Protein AF-A0A5K1JDK5-F1 (afdb_monomer_lite)

Foldseek 3Di:
DVVLVVLVVVLVVLVVQLVVLVVVCVVPVDPVSVVVNVVSVVVSVVSCVVCVVVVVVVVVVVVVVVVVVVVVD

Sequence (73 aa):
MDDFKKVAVELYQLVLEEHAILALDALTGSKDMVKCFADTSIKVNEFLAKHDGDFKNALLEIKANEVLNQEIK

pLDDT: mean 87.29, std 8.4, range [52.09, 96.19]

Structure (mmCIF, N/CA/C/O backbone):
data_AF-A0A5K1JDK5-F1
#
_entry.id   AF-A0A5K1JDK5-F1
#
loop_
_atom_site.group_PDB
_atom_site.id
_atom_site.type_symbol
_atom_site.label_atom_id
_atom_site.label_alt_id
_atom_site.label_comp_id
_atom_site.label_asym_id
_atom_site.label_entity_id
_atom_site.label_seq_id
_atom_site.pdbx_PDB_ins_code
_atom_site.Cartn_x
_atom_site.Cartn_y
_atom_site.Cartn_z
_atom_site.occupancy
_atom_site.B_iso_or_equiv
_atom_site.auth_seq_id
_atom_site.auth_comp_id
_atom_site.auth_asym_id
_atom_site.auth_atom_id
_atom_site.pdbx_PDB_model_num
ATOM 1 N N . MET A 1 1 ? -14.515 4.922 9.688 1.00 62.47 1 MET A N 1
ATOM 2 C CA . MET A 1 1 ? -14.515 3.779 8.743 1.00 62.47 1 MET A CA 1
ATOM 3 C C . MET A 1 1 ? -14.441 4.216 7.275 1.00 62.47 1 MET A C 1
ATOM 5 O O . MET A 1 1 ? -13.624 3.658 6.556 1.00 62.47 1 MET A O 1
ATOM 9 N N . ASP A 1 2 ? -15.223 5.201 6.814 1.00 74.81 2 ASP A N 1
ATOM 10 C CA . ASP A 1 2 ? -15.175 5.634 5.401 1.00 74.81 2 ASP A CA 1
ATOM 11 C C . ASP A 1 2 ? -13.873 6.342 5.008 1.00 74.81 2 ASP A C 1
ATOM 13 O O . ASP A 1 2 ? -13.373 6.124 3.907 1.00 74.81 2 ASP A O 1
ATOM 17 N N . ASP A 1 3 ? -13.266 7.105 5.917 1.00 81.94 3 ASP A N 1
ATOM 18 C CA . ASP A 1 3 ? -11.980 7.755 5.639 1.00 81.94 3 ASP A CA 1
ATOM 19 C C . ASP A 1 3 ? -10.825 6.747 5.577 1.00 81.94 3 ASP A C 1
ATOM 21 O O . ASP A 1 3 ? -10.003 6.809 4.668 1.00 81.94 3 ASP A O 1
ATOM 25 N N . PHE A 1 4 ? -10.830 5.724 6.440 1.00 85.56 4 PHE A N 1
ATOM 26 C CA . PHE A 1 4 ? -9.862 4.625 6.357 1.00 85.56 4 PHE A CA 1
ATOM 27 C C . PHE A 1 4 ? -10.011 3.812 5.061 1.00 85.56 4 PHE A C 1
ATOM 29 O O . PHE A 1 4 ? -9.015 3.441 4.445 1.00 85.56 4 PHE A O 1
ATOM 36 N N . LYS A 1 5 ? -11.247 3.567 4.598 1.00 87.25 5 LYS A N 1
ATOM 37 C CA . LYS A 1 5 ? -11.485 2.896 3.308 1.00 87.25 5 LYS A CA 1
ATOM 38 C C . LYS A 1 5 ? -10.892 3.686 2.142 1.00 87.25 5 LYS A C 1
ATOM 40 O O . LYS A 1 5 ? -10.327 3.070 1.246 1.00 87.25 5 LYS A O 1
ATOM 45 N N . LYS A 1 6 ? -10.987 5.021 2.151 1.00 91.75 6 LYS A N 1
ATOM 46 C CA . LYS A 1 6 ? -10.352 5.867 1.125 1.00 91.75 6 LYS A CA 1
ATOM 47 C C . LYS A 1 6 ? -8.831 5.728 1.159 1.00 91.75 6 LYS A C 1
ATOM 49 O O . LYS A 1 6 ? -8.247 5.427 0.126 1.00 91.75 6 LYS A O 1
ATOM 54 N N . VAL A 1 7 ? -8.220 5.823 2.345 1.00 90.75 7 VAL A N 1
ATOM 55 C CA . VAL A 1 7 ? -6.770 5.619 2.530 1.00 90.75 7 VAL A CA 1
ATOM 56 C C . VAL A 1 7 ? -6.329 4.242 2.018 1.00 90.75 7 VAL A C 1
ATOM 58 O O . VAL A 1 7 ? -5.331 4.131 1.311 1.00 90.75 7 VAL A O 1
ATOM 61 N N . ALA A 1 8 ? -7.090 3.187 2.314 1.00 90.56 8 ALA A N 1
ATOM 62 C CA . ALA A 1 8 ? -6.793 1.837 1.839 1.00 90.56 8 ALA A CA 1
ATOM 63 C C . ALA A 1 8 ? -6.919 1.697 0.310 1.00 90.56 8 ALA A C 1
ATOM 65 O O . ALA A 1 8 ? -6.096 1.027 -0.312 1.00 90.56 8 ALA A O 1
ATOM 66 N N . VAL A 1 9 ? -7.927 2.328 -0.304 1.00 93.75 9 VAL A N 1
ATOM 67 C CA . VAL A 1 9 ? -8.101 2.338 -1.767 1.00 93.75 9 VAL A CA 1
ATOM 68 C C . VAL A 1 9 ? -6.961 3.091 -2.453 1.00 93.75 9 VAL A C 1
ATOM 70 O O . VAL A 1 9 ? -6.436 2.601 -3.450 1.00 93.75 9 VAL A O 1
ATOM 73 N N . GLU A 1 10 ? -6.543 4.236 -1.912 1.00 94.06 10 GLU A N 1
ATOM 74 C CA . GLU A 1 10 ? -5.410 5.011 -2.434 1.00 94.06 10 GLU A CA 1
ATOM 75 C C . GLU A 1 10 ? -4.096 4.224 -2.338 1.00 94.06 10 GLU A C 1
ATOM 77 O O . GLU A 1 10 ? -3.360 4.132 -3.322 1.00 94.06 10 GLU A O 1
ATOM 82 N N . LEU A 1 11 ? -3.835 3.564 -1.202 1.00 94.06 11 LEU A N 1
ATOM 83 C CA . LEU A 1 11 ? -2.680 2.672 -1.065 1.00 94.06 11 LEU A CA 1
ATOM 84 C C . LEU A 1 11 ? -2.716 1.545 -2.107 1.00 94.06 11 LEU A C 1
ATOM 86 O O . LEU A 1 11 ? -1.700 1.246 -2.732 1.00 94.06 11 LEU A O 1
ATOM 90 N N . TYR A 1 12 ? -3.881 0.925 -2.310 1.00 93.88 12 TYR A N 1
ATOM 91 C CA . TYR A 1 12 ? -4.029 -0.162 -3.276 1.00 93.88 12 TYR A CA 1
ATOM 92 C C . TYR A 1 12 ? -3.720 0.292 -4.709 1.00 93.88 12 TYR A C 1
ATOM 94 O O . TYR A 1 12 ? -3.051 -0.428 -5.447 1.00 93.88 12 TYR A O 1
ATOM 102 N N . GLN A 1 13 ? -4.150 1.497 -5.092 1.00 94.50 13 GLN A N 1
ATOM 103 C CA . GLN A 1 13 ? -3.829 2.076 -6.398 1.00 94.50 13 GLN A CA 1
ATOM 104 C C . GLN A 1 13 ? -2.320 2.280 -6.577 1.00 94.50 13 GLN A C 1
ATOM 106 O O . GLN A 1 13 ? -1.773 1.837 -7.586 1.00 94.50 13 GLN A O 1
ATOM 111 N N . LEU A 1 14 ? -1.636 2.858 -5.583 1.00 93.56 14 LEU A N 1
ATOM 112 C CA . LEU A 1 14 ? -0.184 3.076 -5.638 1.00 93.56 14 LEU A CA 1
ATOM 113 C C . LEU A 1 14 ? 0.595 1.762 -5.790 1.00 93.56 14 LEU A C 1
ATOM 115 O O . LEU A 1 14 ? 1.513 1.667 -6.602 1.00 93.56 14 LEU A O 1
ATOM 119 N N . VAL A 1 15 ? 0.201 0.727 -5.046 1.00 93.12 15 VAL A N 1
ATOM 120 C CA . VAL A 1 15 ? 0.841 -0.594 -5.122 1.00 93.12 15 VAL A CA 1
ATOM 121 C C . VAL A 1 15 ? 0.582 -1.267 -6.475 1.00 93.12 15 VAL A C 1
ATOM 123 O O . VAL A 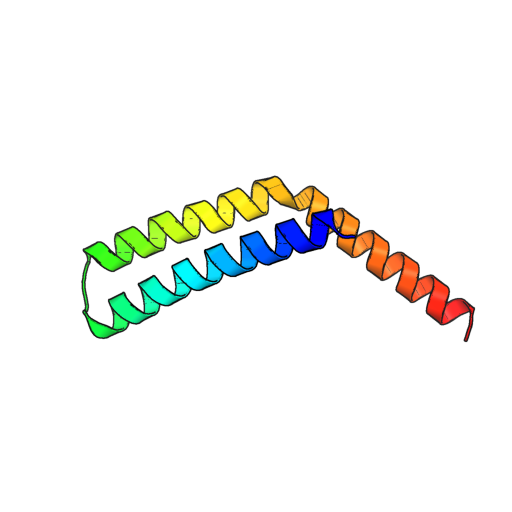1 15 ? 1.471 -1.934 -7.006 1.00 93.12 15 VAL A O 1
ATOM 126 N N . LEU A 1 16 ? -0.606 -1.100 -7.066 1.00 93.38 16 LEU A N 1
ATOM 127 C CA . LEU A 1 16 ? -0.887 -1.615 -8.412 1.00 93.38 16 LEU A CA 1
ATOM 128 C C . LEU A 1 16 ? -0.023 -0.939 -9.480 1.00 93.38 16 LEU A C 1
ATOM 130 O O . LEU A 1 16 ? 0.488 -1.627 -10.364 1.00 93.38 16 LEU A O 1
ATOM 134 N N . GLU A 1 17 ? 0.161 0.380 -9.397 1.00 91.81 17 GLU A N 1
ATOM 135 C CA . GLU A 1 17 ? 1.056 1.117 -10.296 1.00 91.81 17 GLU A CA 1
ATOM 136 C C . GLU A 1 17 ? 2.498 0.611 -10.176 1.00 91.81 17 GLU A C 1
ATOM 138 O O . GLU A 1 17 ? 3.142 0.323 -11.186 1.00 91.81 17 GLU A O 1
ATOM 143 N N . GLU A 1 18 ? 2.977 0.413 -8.947 1.00 92.06 18 GLU A N 1
ATOM 144 C CA . GLU A 1 18 ? 4.302 -0.141 -8.668 1.00 92.06 18 GLU A CA 1
ATOM 145 C C . GLU A 1 18 ? 4.499 -1.525 -9.321 1.00 92.06 18 GLU A C 1
ATOM 147 O O . GLU A 1 18 ? 5.485 -1.762 -10.027 1.00 92.06 18 GLU A O 1
ATOM 152 N N . HIS A 1 19 ? 3.529 -2.432 -9.150 1.00 88.00 19 HIS A N 1
ATOM 153 C CA . HIS A 1 19 ? 3.579 -3.781 -9.725 1.00 88.00 19 HIS A CA 1
ATOM 154 C C . HIS A 1 19 ? 3.492 -3.779 -11.254 1.00 88.00 19 HIS A C 1
ATOM 156 O O . HIS A 1 19 ? 4.142 -4.598 -11.909 1.00 88.00 19 HIS A O 1
ATOM 162 N N . ALA A 1 20 ? 2.709 -2.870 -11.840 1.00 87.94 20 ALA A N 1
ATOM 163 C CA . ALA A 1 20 ? 2.622 -2.731 -13.289 1.00 87.94 20 ALA A CA 1
ATOM 164 C C . ALA A 1 20 ? 3.978 -2.336 -13.896 1.00 87.94 20 ALA A C 1
ATOM 166 O O . ALA A 1 20 ? 4.371 -2.881 -14.930 1.00 87.94 20 ALA A O 1
ATOM 167 N N . ILE A 1 21 ? 4.726 -1.447 -13.234 1.00 87.69 21 ILE A N 1
ATOM 168 C CA . ILE A 1 21 ? 6.065 -1.041 -13.678 1.00 87.69 21 ILE A CA 1
ATOM 169 C C . ILE A 1 21 ? 7.043 -2.221 -13.610 1.00 87.69 21 ILE A C 1
ATOM 171 O O . ILE A 1 21 ? 7.764 -2.460 -14.578 1.00 87.69 21 ILE A O 1
ATOM 175 N N . LEU A 1 22 ? 7.019 -3.003 -12.525 1.00 85.00 22 LEU A N 1
ATOM 176 C CA . LEU A 1 22 ? 7.808 -4.238 -12.398 1.00 85.00 22 LEU A CA 1
ATOM 177 C C . LEU A 1 22 ? 7.513 -5.243 -13.515 1.00 85.00 22 LEU A C 1
ATOM 179 O O . LEU A 1 22 ? 8.432 -5.821 -14.094 1.00 85.00 22 LEU A O 1
ATOM 183 N N . ALA A 1 23 ? 6.233 -5.458 -13.828 1.00 84.06 23 ALA A N 1
ATOM 184 C CA . ALA A 1 23 ? 5.834 -6.376 -14.888 1.00 84.06 23 ALA A CA 1
ATOM 185 C C . ALA A 1 23 ? 6.369 -5.923 -16.255 1.00 84.06 23 ALA A C 1
ATOM 187 O O . ALA A 1 23 ? 6.860 -6.738 -17.034 1.00 84.06 23 ALA A O 1
ATOM 188 N N . LEU A 1 24 ? 6.317 -4.620 -16.539 1.00 83.50 24 LEU A N 1
ATOM 189 C CA . LEU A 1 24 ? 6.872 -4.056 -17.767 1.00 83.50 24 LEU A CA 1
ATOM 190 C C . LEU A 1 24 ? 8.406 -4.120 -17.805 1.00 83.50 24 LEU A C 1
ATOM 192 O O . LEU A 1 24 ? 8.968 -4.400 -18.866 1.00 83.50 24 LEU A O 1
ATOM 196 N N . ASP A 1 25 ? 9.092 -3.902 -16.681 1.00 86.00 25 ASP A N 1
ATOM 197 C CA . ASP A 1 25 ? 10.546 -4.080 -16.587 1.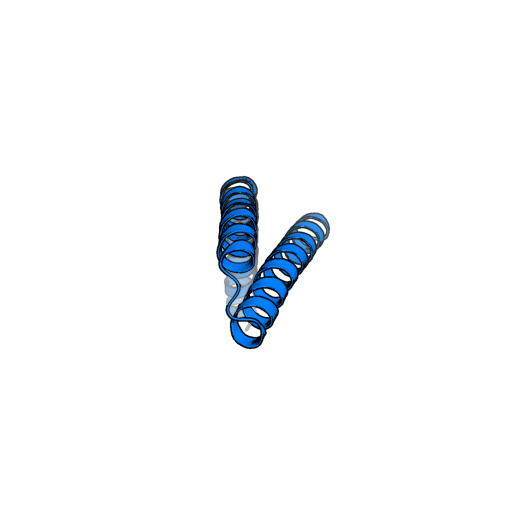00 86.00 25 ASP A CA 1
ATOM 198 C C . ASP A 1 25 ? 10.947 -5.526 -16.899 1.00 86.00 25 ASP A C 1
ATOM 200 O O . ASP A 1 25 ? 11.771 -5.766 -17.779 1.00 86.00 25 ASP A O 1
ATOM 204 N N . ALA A 1 26 ? 10.279 -6.505 -16.280 1.00 79.69 26 ALA A N 1
ATOM 205 C CA . ALA A 1 26 ? 10.528 -7.926 -16.519 1.00 79.69 26 ALA A CA 1
ATOM 206 C C . ALA A 1 26 ? 10.336 -8.340 -17.992 1.00 79.69 26 ALA A C 1
ATOM 208 O O . ALA A 1 26 ? 11.007 -9.256 -18.468 1.00 79.69 26 ALA A O 1
ATOM 209 N N . LEU A 1 27 ? 9.440 -7.666 -18.722 1.00 83.50 27 LEU A N 1
ATOM 210 C CA . LEU A 1 27 ? 9.204 -7.907 -20.148 1.00 83.50 27 LEU A CA 1
ATOM 211 C C . LEU A 1 27 ? 10.223 -7.211 -21.059 1.00 83.50 27 LEU A C 1
ATOM 213 O O . LEU A 1 27 ? 10.501 -7.709 -22.149 1.00 83.50 27 LEU A O 1
ATOM 217 N N . THR A 1 28 ? 10.748 -6.054 -20.653 1.00 85.94 28 THR A N 1
ATOM 218 C CA . THR A 1 28 ? 11.540 -5.173 -21.531 1.00 85.94 28 THR A CA 1
ATOM 219 C C . THR A 1 28 ? 13.033 -5.140 -21.204 1.00 85.94 28 THR A C 1
ATOM 221 O O . THR A 1 28 ? 13.825 -4.748 -22.059 1.00 85.94 28 THR A O 1
ATOM 224 N N . GLY A 1 29 ? 13.438 -5.556 -19.999 1.00 76.56 29 GLY A N 1
ATOM 225 C CA . GLY A 1 29 ? 14.821 -5.495 -19.514 1.00 76.56 29 GLY A CA 1
ATOM 226 C C . GLY A 1 29 ? 15.384 -4.071 -19.431 1.00 76.56 29 GLY A C 1
ATOM 227 O O . GLY A 1 29 ? 16.593 -3.872 -19.586 1.00 76.56 29 GLY A O 1
ATOM 228 N N . SER A 1 30 ? 14.521 -3.066 -19.267 1.00 78.88 30 SER A N 1
ATOM 229 C CA . SER A 1 30 ? 14.886 -1.656 -19.386 1.00 78.88 30 SER A CA 1
ATOM 230 C C . SER A 1 30 ? 15.355 -1.066 -18.055 1.00 78.88 30 SER A C 1
ATOM 232 O O . SER A 1 30 ? 14.586 -0.911 -17.112 1.00 78.88 30 SER A O 1
ATOM 234 N N . LYS A 1 31 ? 16.606 -0.590 -18.006 1.00 74.56 31 LYS A N 1
ATOM 235 C CA . LYS A 1 31 ? 17.156 0.111 -16.827 1.00 74.56 31 LYS A CA 1
ATOM 236 C C . LYS A 1 31 ? 16.330 1.328 -16.388 1.00 74.56 31 LYS A C 1
ATOM 238 O O . LYS A 1 31 ? 16.354 1.672 -15.208 1.00 74.56 31 LYS A O 1
ATOM 243 N N . ASP A 1 32 ? 15.602 1.962 -17.304 1.00 83.75 32 ASP A N 1
ATOM 244 C CA . ASP A 1 32 ? 14.735 3.098 -16.978 1.00 83.75 32 ASP A CA 1
ATOM 245 C C . ASP A 1 32 ? 13.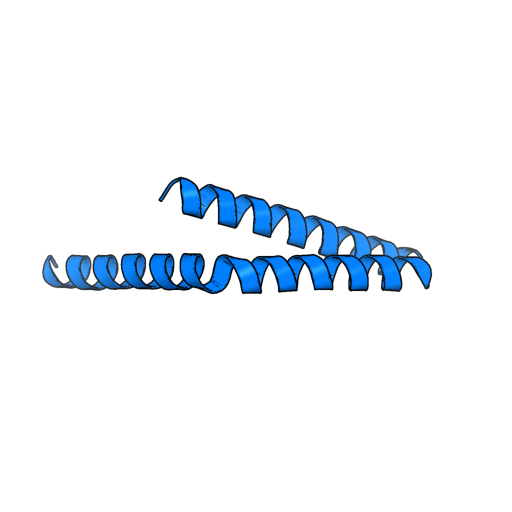492 2.661 -16.187 1.00 83.75 32 ASP A C 1
ATOM 247 O O . ASP A 1 32 ? 13.023 3.397 -15.320 1.00 83.75 32 ASP A O 1
ATOM 251 N N . MET A 1 33 ? 13.003 1.436 -16.404 1.00 86.38 33 MET A N 1
ATOM 252 C CA . MET A 1 33 ? 11.841 0.902 -15.686 1.00 86.38 33 MET A CA 1
ATOM 253 C C . MET A 1 33 ? 12.192 0.533 -14.244 1.00 86.38 33 MET A C 1
ATOM 255 O O . MET A 1 33 ? 11.394 0.790 -13.345 1.00 86.38 33 MET A O 1
ATOM 259 N N . VAL A 1 34 ? 13.418 0.061 -13.991 1.00 83.38 34 VAL A N 1
ATOM 260 C CA . VAL A 1 34 ? 13.948 -0.112 -12.625 1.00 83.38 34 VAL A CA 1
ATOM 261 C C . VAL A 1 34 ? 13.929 1.210 -11.852 1.00 83.38 34 VAL A C 1
ATOM 263 O O . VAL A 1 34 ? 13.567 1.236 -10.675 1.00 83.38 34 VAL A O 1
ATOM 266 N N . LYS A 1 35 ? 14.280 2.326 -12.506 1.00 86.44 35 LYS A N 1
ATOM 267 C CA . LYS A 1 35 ? 14.209 3.655 -11.885 1.00 86.44 35 LYS A CA 1
ATOM 268 C C . LYS A 1 35 ? 12.761 4.056 -11.591 1.00 86.44 35 LYS A C 1
ATOM 270 O O . LYS A 1 35 ? 12.475 4.478 -10.476 1.00 86.44 35 LYS A O 1
ATOM 275 N N . CYS A 1 36 ? 11.847 3.881 -12.547 1.00 87.25 36 CYS A N 1
ATOM 276 C CA . CYS A 1 36 ? 10.423 4.156 -12.335 1.00 87.25 36 CYS A CA 1
ATOM 277 C C . CYS A 1 36 ? 9.824 3.315 -11.197 1.00 87.25 36 CYS A C 1
ATOM 279 O O . CYS A 1 36 ? 9.001 3.821 -10.431 1.00 87.25 36 CYS A O 1
ATOM 281 N N . PHE A 1 37 ? 10.248 2.056 -11.067 1.00 88.62 37 PHE A N 1
ATOM 282 C CA . PHE A 1 37 ? 9.852 1.195 -9.959 1.00 88.62 37 PHE A CA 1
ATOM 283 C C . PHE A 1 37 ? 10.355 1.773 -8.638 1.00 88.62 37 PHE A C 1
ATOM 285 O O . PHE A 1 37 ? 9.539 2.051 -7.769 1.00 88.62 37 PHE A O 1
ATOM 292 N N . ALA A 1 38 ? 11.656 2.061 -8.526 1.00 87.88 38 ALA A N 1
ATOM 293 C CA . ALA A 1 38 ? 12.240 2.630 -7.312 1.00 87.88 38 ALA A CA 1
ATOM 294 C C . ALA A 1 38 ? 11.557 3.943 -6.883 1.00 87.88 38 ALA A C 1
ATOM 296 O O . ALA A 1 38 ? 11.229 4.109 -5.709 1.00 87.88 38 ALA A O 1
ATOM 297 N N . ASP A 1 39 ? 11.281 4.845 -7.830 1.00 91.06 39 ASP A N 1
ATOM 298 C CA . ASP A 1 39 ? 10.560 6.096 -7.566 1.00 91.06 39 ASP A CA 1
ATOM 299 C C . ASP A 1 39 ? 9.129 5.834 -7.055 1.00 91.06 39 ASP A C 1
ATOM 301 O O . ASP A 1 39 ? 8.627 6.557 -6.193 1.00 91.06 39 ASP A O 1
ATOM 305 N N . THR A 1 40 ? 8.459 4.791 -7.556 1.00 91.88 40 THR A N 1
ATOM 306 C CA . THR A 1 40 ? 7.101 4.422 -7.120 1.00 91.88 40 THR A CA 1
ATOM 307 C C . THR A 1 40 ? 7.111 3.724 -5.760 1.00 91.88 40 THR A C 1
ATOM 309 O O . THR A 1 40 ? 6.295 4.063 -4.904 1.00 91.88 40 THR A O 1
ATOM 312 N N . SER A 1 41 ? 8.082 2.847 -5.497 1.00 91.19 41 SER A N 1
ATOM 313 C CA . SER A 1 41 ? 8.288 2.222 -4.184 1.00 91.19 41 SER A CA 1
ATOM 314 C C . SER A 1 41 ? 8.541 3.262 -3.090 1.00 91.19 41 SER A C 1
ATOM 316 O O . SER A 1 41 ? 8.056 3.119 -1.967 1.00 91.19 41 SER A O 1
ATOM 318 N N . ILE A 1 42 ? 9.268 4.343 -3.403 1.00 94.25 42 ILE A N 1
ATOM 319 C CA . ILE A 1 42 ? 9.459 5.464 -2.471 1.00 94.25 42 ILE A CA 1
ATOM 320 C C . ILE A 1 42 ? 8.112 6.109 -2.131 1.00 94.25 42 ILE A C 1
ATOM 322 O O . ILE A 1 42 ? 7.819 6.285 -0.951 1.00 94.25 42 ILE A O 1
ATOM 326 N N . LYS A 1 43 ? 7.257 6.383 -3.124 1.00 94.38 43 LYS A N 1
ATOM 327 C CA . LYS A 1 43 ? 5.920 6.957 -2.885 1.00 94.38 43 LYS A CA 1
ATOM 328 C C . LYS A 1 43 ? 5.040 6.048 -2.029 1.00 94.38 43 LYS A C 1
ATOM 330 O O . LYS A 1 43 ? 4.355 6.542 -1.136 1.00 94.38 43 LYS A O 1
ATOM 335 N N . VAL A 1 44 ? 5.066 4.734 -2.270 1.00 93.88 44 VAL A N 1
ATOM 336 C CA . VAL A 1 44 ? 4.348 3.753 -1.437 1.00 93.88 44 VAL A CA 1
ATOM 337 C C . VAL A 1 44 ? 4.849 3.816 0.007 1.00 93.88 44 VAL A C 1
ATOM 339 O O . VAL A 1 44 ? 4.045 3.916 0.933 1.00 93.88 44 VAL A O 1
ATOM 342 N N . ASN A 1 45 ? 6.168 3.836 0.213 1.00 93.44 45 ASN A N 1
ATOM 343 C CA . ASN A 1 45 ? 6.755 3.937 1.550 1.00 93.44 45 ASN A CA 1
ATOM 344 C C . ASN A 1 45 ? 6.407 5.254 2.255 1.00 93.44 45 ASN A C 1
ATOM 346 O O . ASN A 1 45 ? 6.061 5.243 3.435 1.00 93.44 45 ASN A O 1
ATOM 350 N N . GLU A 1 46 ? 6.468 6.385 1.552 1.00 96.12 46 GLU A N 1
ATOM 351 C CA . GLU A 1 46 ? 6.075 7.690 2.092 1.00 96.12 46 GLU A CA 1
ATOM 352 C C . GLU A 1 46 ? 4.594 7.713 2.482 1.00 96.12 46 GLU A C 1
ATOM 354 O O . GLU A 1 46 ? 4.242 8.217 3.551 1.00 96.12 46 GLU A O 1
ATOM 359 N N . PHE A 1 47 ? 3.728 7.120 1.655 1.00 96.19 47 PHE A N 1
ATOM 360 C CA . PHE A 1 47 ? 2.306 6.985 1.955 1.00 96.19 47 PHE A CA 1
ATOM 361 C C . PHE A 1 47 ? 2.081 6.148 3.220 1.00 96.19 47 PHE A C 1
ATOM 363 O O . PHE A 1 47 ? 1.360 6.574 4.123 1.00 96.19 47 PHE A O 1
ATOM 370 N N . LEU A 1 48 ? 2.738 4.988 3.327 1.00 93.62 48 LEU A N 1
ATOM 371 C CA . LEU A 1 48 ? 2.656 4.126 4.510 1.00 93.62 48 LEU A CA 1
ATOM 372 C C . LEU A 1 48 ? 3.138 4.846 5.773 1.00 93.62 48 LEU A C 1
ATOM 374 O O . LEU A 1 48 ? 2.466 4.792 6.799 1.00 93.62 48 LEU A O 1
ATOM 378 N N . ALA A 1 49 ? 4.262 5.563 5.696 1.00 94.94 49 ALA A N 1
ATOM 379 C CA . ALA A 1 49 ? 4.792 6.325 6.821 1.00 94.94 49 ALA A CA 1
ATOM 380 C C . ALA A 1 49 ? 3.836 7.446 7.262 1.00 94.94 49 ALA A C 1
ATOM 382 O O . ALA A 1 49 ? 3.630 7.650 8.458 1.00 94.94 49 ALA A O 1
ATOM 383 N N . LYS A 1 50 ? 3.216 8.148 6.305 1.00 95.62 50 LYS A N 1
ATOM 384 C CA . LYS A 1 50 ? 2.241 9.212 6.576 1.00 95.62 50 LYS A CA 1
ATOM 385 C C . LYS A 1 50 ? 0.972 8.687 7.255 1.00 95.62 50 LYS A C 1
ATOM 387 O O . LYS A 1 50 ? 0.424 9.376 8.111 1.00 95.62 50 LYS A O 1
ATOM 392 N N . HIS A 1 51 ? 0.521 7.491 6.881 1.00 94.81 51 HIS A N 1
ATOM 393 C CA . HIS A 1 51 ? -0.748 6.907 7.326 1.00 94.81 51 HIS A CA 1
ATOM 394 C C . HIS A 1 51 ? -0.599 5.811 8.399 1.00 94.81 51 HIS A C 1
ATOM 396 O O . HIS A 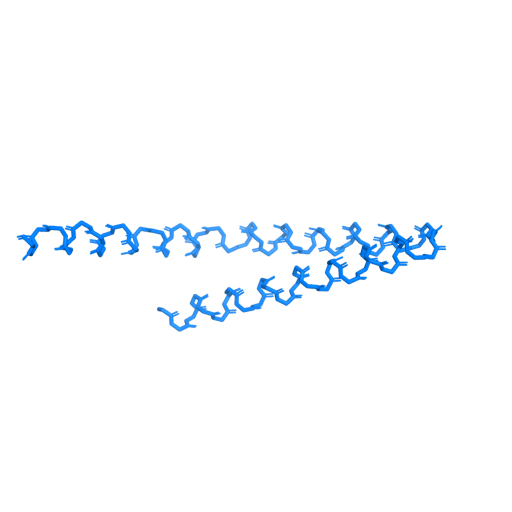1 51 ? -1.583 5.174 8.772 1.00 94.81 51 HIS A O 1
ATOM 402 N N . ASP A 1 52 ? 0.598 5.602 8.958 1.00 93.25 52 ASP A N 1
ATOM 403 C CA . ASP A 1 52 ? 0.869 4.596 10.002 1.00 93.25 52 ASP A CA 1
ATOM 404 C C . ASP A 1 52 ? -0.085 4.714 11.209 1.00 93.25 52 ASP A C 1
ATOM 406 O O . ASP A 1 52 ? -0.599 3.713 11.714 1.00 93.25 52 ASP A O 1
ATOM 410 N N . GLY A 1 53 ? -0.390 5.944 11.634 1.00 92.75 53 GLY A N 1
ATOM 411 C CA . GLY A 1 53 ? -1.362 6.203 12.700 1.00 92.75 53 GLY A CA 1
ATOM 412 C C . GLY A 1 53 ? -2.780 5.741 12.349 1.00 92.75 53 GLY A C 1
ATOM 413 O O . GLY A 1 53 ? -3.446 5.125 13.183 1.00 92.75 53 GLY A O 1
ATOM 414 N N . ASP A 1 54 ? -3.219 5.969 11.109 1.00 92.56 54 ASP A N 1
ATOM 415 C CA . ASP A 1 54 ? -4.541 5.555 10.627 1.00 92.56 54 ASP A CA 1
ATOM 416 C C . ASP A 1 54 ? -4.666 4.025 10.616 1.00 92.56 54 ASP A C 1
ATOM 418 O O . ASP A 1 54 ? -5.665 3.476 11.088 1.00 92.56 54 ASP A O 1
ATOM 422 N N . PHE A 1 55 ? -3.622 3.321 10.161 1.00 90.12 55 PHE A N 1
ATOM 423 C CA . PHE A 1 55 ? -3.572 1.856 10.183 1.00 90.12 55 PHE A CA 1
ATOM 424 C C . PHE A 1 55 ? -3.575 1.291 11.607 1.00 90.12 55 PHE A C 1
ATOM 426 O O . PHE A 1 55 ? -4.297 0.331 11.889 1.00 90.12 55 PHE A O 1
ATOM 433 N N . LYS A 1 56 ? -2.812 1.891 12.528 1.00 92.56 56 LYS A N 1
ATOM 434 C CA . LYS A 1 56 ? -2.792 1.476 13.941 1.00 92.56 56 LYS A CA 1
ATOM 435 C C . LYS A 1 56 ? -4.150 1.661 14.609 1.00 92.56 56 LYS A C 1
ATOM 437 O O . LYS A 1 56 ? -4.597 0.759 15.317 1.00 92.56 56 LYS A O 1
ATOM 442 N N . ASN A 1 57 ? -4.822 2.780 14.353 1.00 91.94 57 ASN A N 1
ATOM 443 C CA . ASN A 1 57 ? -6.159 3.037 14.883 1.00 91.94 57 ASN A CA 1
ATOM 444 C C . ASN A 1 57 ? -7.179 2.029 14.341 1.00 91.94 57 ASN A C 1
ATOM 446 O O . ASN A 1 57 ? -7.905 1.420 15.125 1.00 91.94 57 ASN A O 1
ATOM 450 N N . ALA A 1 58 ? -7.169 1.766 13.031 1.00 89.12 58 ALA A N 1
ATOM 451 C CA . ALA A 1 58 ? -8.037 0.755 12.429 1.00 89.12 58 ALA A CA 1
ATOM 452 C C . ALA A 1 58 ? -7.802 -0.646 13.027 1.00 89.12 58 ALA A C 1
ATOM 454 O O . ALA A 1 58 ? -8.755 -1.378 13.296 1.00 89.12 58 ALA A O 1
ATOM 455 N N . LEU A 1 59 ? -6.545 -1.014 13.301 1.00 90.19 59 LEU A N 1
ATOM 456 C CA . LEU A 1 59 ? -6.217 -2.285 13.949 1.00 90.19 59 LEU A CA 1
ATOM 457 C C . LEU A 1 59 ? -6.759 -2.369 15.384 1.00 90.19 59 LEU A C 1
ATOM 459 O O . LEU A 1 59 ? -7.237 -3.427 15.796 1.00 90.19 59 LEU A O 1
ATOM 463 N N . LEU A 1 60 ? -6.679 -1.280 16.153 1.00 92.38 60 LEU A N 1
ATOM 464 C CA . LEU A 1 60 ? -7.240 -1.222 17.505 1.00 92.38 60 LEU A CA 1
ATOM 465 C C . LEU A 1 60 ? -8.765 -1.369 17.486 1.00 92.38 60 LEU A C 1
ATOM 467 O O . LEU A 1 60 ? -9.298 -2.132 18.288 1.00 92.38 60 LEU A O 1
ATOM 471 N N . GLU A 1 61 ? -9.453 -0.704 16.555 1.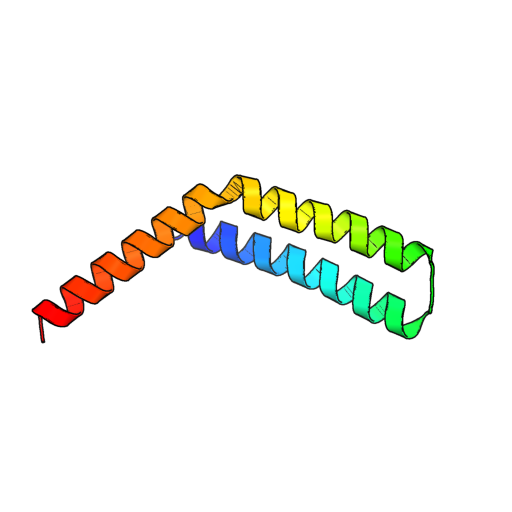00 89.06 61 GLU A N 1
ATOM 472 C CA . GLU A 1 61 ? -10.908 -0.830 16.386 1.00 89.06 61 GLU A CA 1
ATOM 473 C C . GLU A 1 61 ? -11.325 -2.270 16.057 1.00 89.06 61 GLU A C 1
ATOM 475 O O . GLU A 1 61 ? -12.268 -2.793 16.652 1.00 89.06 61 GLU A O 1
ATOM 480 N N . ILE A 1 62 ? -10.604 -2.940 15.151 1.00 88.06 62 ILE A N 1
ATOM 481 C CA . ILE A 1 62 ? -10.867 -4.345 14.806 1.00 88.06 62 ILE A CA 1
ATOM 482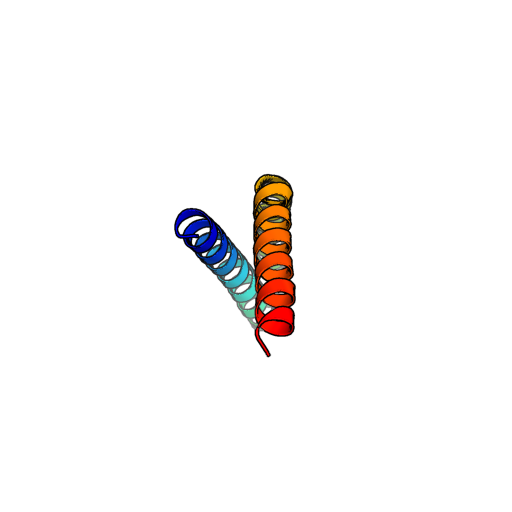 C C . ILE A 1 62 ? -10.702 -5.237 16.038 1.00 88.06 62 ILE A C 1
ATOM 484 O O . ILE A 1 62 ? -11.612 -5.997 16.361 1.00 88.06 62 ILE A O 1
ATOM 488 N N . LYS A 1 63 ? -9.588 -5.103 16.767 1.00 90.50 63 LYS A N 1
ATOM 489 C CA . LYS A 1 63 ? -9.332 -5.905 17.973 1.00 90.50 63 LYS A CA 1
ATOM 490 C C . LYS A 1 63 ? -10.376 -5.667 19.062 1.00 90.50 63 LYS A C 1
ATOM 492 O O . LYS A 1 63 ? -10.818 -6.620 19.694 1.00 90.50 63 LYS A O 1
ATOM 497 N N . ALA A 1 64 ? -10.788 -4.417 19.274 1.00 89.69 64 ALA A N 1
ATOM 498 C CA . ALA A 1 64 ? -11.838 -4.092 20.234 1.00 89.69 64 ALA A CA 1
ATOM 499 C C . ALA A 1 64 ? -13.168 -4.768 19.859 1.00 89.69 64 ALA A C 1
ATOM 501 O O . ALA A 1 64 ? -13.812 -5.379 20.710 1.00 89.69 64 ALA A O 1
ATOM 502 N N . ASN A 1 65 ? -13.542 -4.731 18.577 1.00 87.06 65 ASN A N 1
ATOM 503 C CA . ASN A 1 65 ? -14.744 -5.403 18.084 1.00 87.06 65 ASN A CA 1
ATOM 504 C C . ASN A 1 65 ? -14.651 -6.933 18.192 1.00 87.06 65 ASN A C 1
ATOM 506 O O . ASN A 1 65 ? -15.645 -7.585 18.501 1.00 87.06 65 ASN A O 1
ATOM 510 N N . GLU A 1 66 ? -13.480 -7.522 17.948 1.00 90.69 66 GLU A N 1
ATOM 511 C CA . GLU A 1 66 ? -13.262 -8.964 18.107 1.00 90.69 66 GLU A CA 1
ATOM 512 C C . GLU A 1 66 ? -13.439 -9.415 19.560 1.00 90.69 66 GLU A C 1
ATOM 514 O O . GLU A 1 66 ? -14.126 -10.408 19.795 1.00 90.69 66 GLU A O 1
ATOM 519 N N . VAL A 1 67 ? -12.885 -8.672 20.524 1.00 89.06 67 VAL A N 1
ATOM 520 C CA . VAL A 1 67 ? -13.043 -8.959 21.961 1.00 89.06 67 VAL A CA 1
ATOM 521 C C . VAL A 1 67 ? -14.515 -8.872 22.370 1.00 89.06 67 VAL A C 1
ATOM 523 O O . VAL A 1 67 ? -15.045 -9.821 22.942 1.00 89.06 67 VAL A O 1
ATOM 526 N N . LEU A 1 68 ? -15.211 -7.795 21.995 1.00 82.69 68 LEU A N 1
ATOM 527 C CA . LEU A 1 68 ? -16.637 -7.628 22.305 1.00 82.69 68 LEU A CA 1
ATOM 528 C C . LEU A 1 68 ? -17.501 -8.754 21.712 1.00 82.69 68 LEU A C 1
ATOM 530 O O . LEU A 1 68 ? -18.410 -9.258 22.365 1.00 82.69 68 LEU A O 1
ATOM 534 N N . ASN A 1 69 ? -17.205 -9.194 20.487 1.00 79.62 69 ASN A N 1
ATOM 535 C CA . ASN A 1 69 ? -17.934 -10.294 19.849 1.00 79.62 69 ASN A CA 1
ATOM 536 C C . ASN A 1 69 ? -17.664 -11.664 20.494 1.00 79.62 69 ASN A C 1
ATOM 538 O O . ASN A 1 69 ? -18.478 -12.575 20.334 1.00 79.62 69 ASN A O 1
ATOM 542 N N . GLN A 1 70 ? -16.536 -11.836 21.187 1.00 75.88 70 GLN A N 1
ATOM 543 C CA . GLN A 1 70 ? -16.255 -13.041 21.970 1.00 75.88 70 GLN A CA 1
ATOM 544 C C . GLN A 1 70 ? -16.995 -13.040 23.309 1.00 75.88 70 GLN A C 1
ATOM 546 O O . GLN A 1 70 ? -17.428 -14.099 23.737 1.00 75.88 70 GLN A O 1
ATOM 551 N N . GLU A 1 71 ? -17.185 -11.879 23.938 1.00 66.38 71 GLU A N 1
ATOM 552 C CA . GLU A 1 71 ? -17.909 -11.754 25.215 1.00 66.38 71 GLU A CA 1
ATOM 553 C C . GLU A 1 71 ? -19.432 -11.934 25.081 1.00 66.38 71 GLU A C 1
ATOM 555 O O . GLU A 1 71 ? -20.110 -12.247 26.057 1.00 66.38 71 GLU A O 1
ATOM 560 N N . ILE A 1 72 ? -19.982 -11.738 23.879 1.00 60.59 72 ILE A N 1
ATOM 561 C CA . ILE A 1 72 ? -21.414 -11.922 23.576 1.00 60.59 72 ILE A CA 1
ATOM 562 C C . ILE A 1 72 ? -21.738 -13.386 23.188 1.00 60.59 72 ILE A C 1
ATOM 564 O O . ILE A 1 72 ? -22.912 -13.756 23.113 1.00 60.59 72 ILE A O 1
ATOM 568 N N . LYS A 1 73 ? -20.720 -14.223 22.945 1.00 52.09 73 LYS A N 1
ATOM 569 C CA . LYS A 1 73 ? -20.860 -15.657 22.636 1.00 52.09 73 LYS A CA 1
ATOM 570 C C . LYS A 1 73 ? -20.785 -16.529 23.883 1.00 52.09 73 LYS A C 1
ATOM 572 O O . LYS A 1 73 ? -21.523 -17.539 23.892 1.00 52.09 73 LYS A O 1
#

Secondary structure (DSSP, 8-state):
-HHHHHHHHHHHHHHHHHHHHHHHHHHH--HHHHHHHHHHHHHHHHHHHHHHHHHHHHHHHHHHHHHHHHHT-

Radius of gyration: 17.48 Å; chains: 1; bounding box: 39×25×47 Å

Organism: NCBI:txid74426